Protein AF-A0A964Y671-F1 (afdb_monomer)

Structure (mmCIF, N/CA/C/O backbone):
data_AF-A0A964Y671-F1
#
_entry.id   AF-A0A964Y671-F1
#
loop_
_atom_site.group_PDB
_atom_site.id
_atom_site.type_symbol
_atom_site.label_atom_id
_atom_site.label_alt_id
_atom_site.label_comp_id
_atom_site.label_asym_id
_atom_site.label_entity_id
_atom_site.label_seq_id
_atom_site.pdbx_PDB_ins_code
_atom_site.Cartn_x
_atom_site.Cartn_y
_atom_site.Cartn_z
_atom_site.occupancy
_atom_site.B_iso_or_equiv
_atom_site.auth_seq_id
_atom_site.auth_comp_id
_atom_site.auth_asym_id
_atom_site.auth_atom_id
_atom_site.pdbx_PDB_model_num
ATOM 1 N N . MET A 1 1 ? 1.724 17.107 0.848 1.00 66.31 1 MET A N 1
ATOM 2 C CA . MET A 1 1 ? 2.659 16.179 1.526 1.00 66.31 1 MET A CA 1
ATOM 3 C C . MET A 1 1 ? 1.849 15.228 2.397 1.00 66.31 1 MET A C 1
ATOM 5 O O . MET A 1 1 ? 0.917 15.678 3.056 1.00 66.31 1 MET A O 1
ATOM 9 N N . LEU A 1 2 ? 2.140 13.928 2.349 1.00 81.12 2 LEU A N 1
ATOM 10 C CA . LEU A 1 2 ? 1.324 12.902 2.998 1.00 81.12 2 LEU A CA 1
ATOM 11 C C . LEU A 1 2 ? 1.555 12.895 4.522 1.00 81.12 2 LEU A C 1
ATOM 13 O O . LEU A 1 2 ? 2.698 12.896 4.974 1.00 81.12 2 LEU A O 1
ATOM 17 N N . LYS A 1 3 ? 0.480 12.919 5.323 1.00 90.88 3 LYS A N 1
ATOM 18 C CA . LYS A 1 3 ? 0.580 12.944 6.797 1.00 90.88 3 LYS A CA 1
ATOM 19 C C . LYS A 1 3 ? 1.250 11.667 7.315 1.00 90.88 3 LYS A C 1
ATOM 21 O O . LYS A 1 3 ? 0.917 10.583 6.842 1.00 90.88 3 LYS A O 1
ATOM 26 N N . THR A 1 4 ? 2.096 11.772 8.345 1.00 93.75 4 THR A N 1
ATOM 27 C CA . THR A 1 4 ? 2.818 10.629 8.947 1.00 93.75 4 THR A CA 1
ATOM 28 C C . THR A 1 4 ? 1.895 9.461 9.296 1.00 93.75 4 THR A C 1
ATOM 30 O O . THR A 1 4 ? 2.205 8.319 8.976 1.00 93.75 4 THR A O 1
ATOM 33 N N . PHE A 1 5 ? 0.720 9.746 9.867 1.00 95.94 5 PHE A N 1
ATOM 34 C CA . PHE A 1 5 ? -0.293 8.734 10.181 1.00 95.94 5 PHE A CA 1
ATOM 35 C C . PHE A 1 5 ? -0.709 7.914 8.947 1.00 95.94 5 PHE A C 1
ATOM 37 O O . PHE A 1 5 ? -0.616 6.690 8.945 1.00 95.94 5 PHE A O 1
ATOM 44 N N . ARG A 1 6 ? -1.096 8.595 7.861 1.00 95.88 6 ARG A N 1
ATOM 45 C CA . ARG A 1 6 ? -1.504 7.954 6.601 1.00 95.88 6 ARG A CA 1
ATOM 46 C C . ARG A 1 6 ? -0.337 7.202 5.969 1.00 95.88 6 ARG A C 1
ATOM 48 O O . ARG A 1 6 ? -0.521 6.086 5.501 1.00 95.88 6 ARG A O 1
ATOM 55 N N . LYS A 1 7 ? 0.865 7.789 6.008 1.00 96.06 7 LYS A N 1
ATOM 56 C CA . LYS A 1 7 ? 2.089 7.207 5.440 1.00 96.06 7 LYS A CA 1
ATOM 57 C C . LYS A 1 7 ? 2.379 5.848 6.064 1.00 96.06 7 LYS A C 1
ATOM 59 O O . LYS A 1 7 ? 2.592 4.881 5.342 1.00 96.06 7 LYS A O 1
ATOM 64 N N . ASN A 1 8 ? 2.331 5.773 7.391 1.00 96.88 8 ASN A N 1
ATOM 65 C CA . ASN A 1 8 ? 2.599 4.539 8.122 1.00 96.88 8 ASN A CA 1
ATOM 66 C C . ASN A 1 8 ? 1.577 3.447 7.774 1.00 96.88 8 ASN A C 1
ATOM 68 O O . ASN A 1 8 ? 1.964 2.305 7.538 1.00 96.88 8 ASN A O 1
ATOM 72 N N . HIS A 1 9 ? 0.293 3.803 7.664 1.00 97.88 9 HIS A N 1
ATOM 73 C CA . HIS A 1 9 ? -0.742 2.859 7.237 1.00 97.88 9 HIS A CA 1
ATOM 74 C C . HIS A 1 9 ? -0.557 2.389 5.794 1.00 97.88 9 HIS A C 1
ATOM 76 O O . HIS A 1 9 ? -0.660 1.196 5.538 1.00 97.88 9 HIS A O 1
ATOM 82 N N . ILE A 1 10 ? -0.230 3.284 4.860 1.00 97.56 10 ILE A N 1
ATOM 83 C CA . ILE A 1 10 ? 0.046 2.917 3.463 1.00 97.56 10 ILE A CA 1
ATOM 84 C C . ILE A 1 10 ? 1.222 1.941 3.386 1.00 97.56 10 ILE A C 1
ATOM 86 O O . ILE A 1 10 ? 1.114 0.909 2.732 1.00 97.56 10 ILE A O 1
ATOM 90 N N . ILE A 1 11 ? 2.325 2.223 4.083 1.00 96.81 11 ILE A N 1
ATOM 91 C CA . ILE A 1 11 ? 3.497 1.338 4.106 1.00 96.81 11 ILE A CA 1
ATOM 92 C C . ILE A 1 11 ? 3.137 -0.034 4.693 1.00 96.81 11 ILE A C 1
ATOM 94 O O . ILE A 1 11 ? 3.526 -1.055 4.127 1.00 96.81 11 ILE A O 1
ATOM 98 N N . SER A 1 12 ? 2.386 -0.079 5.799 1.00 97.50 12 SER A N 1
ATOM 99 C CA . SER A 1 12 ? 1.912 -1.334 6.408 1.00 97.50 12 SER A CA 1
ATOM 100 C C . SER A 1 12 ? 1.013 -2.116 5.446 1.00 97.50 12 SER A C 1
ATOM 102 O O . SER A 1 12 ? 1.279 -3.292 5.200 1.00 97.50 12 SER A O 1
ATOM 104 N N . ILE A 1 13 ? 0.041 -1.451 4.813 1.00 97.69 13 ILE A N 1
ATOM 105 C CA . ILE A 1 13 ? -0.838 -2.038 3.794 1.00 97.69 13 ILE A CA 1
ATOM 106 C C . ILE A 1 13 ? -0.021 -2.653 2.659 1.00 97.69 13 ILE A C 1
ATOM 108 O O . ILE A 1 13 ? -0.213 -3.824 2.352 1.00 97.69 13 ILE A O 1
ATOM 112 N N . LEU A 1 14 ? 0.903 -1.903 2.053 1.00 96.19 14 LEU A N 1
ATOM 113 C CA . LEU A 1 14 ? 1.683 -2.378 0.907 1.00 96.19 14 LEU A CA 1
ATOM 114 C C . LEU A 1 14 ? 2.593 -3.559 1.282 1.00 96.19 14 LEU A C 1
ATOM 116 O O . LEU A 1 14 ? 2.686 -4.532 0.531 1.00 96.19 14 LEU A O 1
ATOM 120 N N . ASN A 1 15 ? 3.215 -3.511 2.462 1.00 95.44 15 ASN A N 1
ATOM 121 C CA . ASN A 1 15 ? 4.043 -4.602 2.977 1.00 95.44 15 ASN A CA 1
ATOM 122 C C . ASN A 1 15 ? 3.237 -5.881 3.224 1.00 95.44 15 ASN A C 1
ATOM 124 O O . ASN A 1 15 ? 3.670 -6.975 2.857 1.00 95.44 15 ASN A O 1
ATOM 128 N N . GLU A 1 16 ? 2.078 -5.768 3.865 1.00 95.88 16 GLU A N 1
ATOM 129 C CA . GLU A 1 16 ? 1.226 -6.913 4.186 1.00 95.88 16 GLU A CA 1
ATOM 130 C C . GLU A 1 16 ? 0.524 -7.478 2.952 1.00 95.88 16 GLU A C 1
ATOM 132 O O . GLU A 1 16 ? 0.436 -8.699 2.806 1.00 95.88 16 GLU A O 1
ATOM 137 N N . PHE A 1 17 ? 0.064 -6.607 2.054 1.00 95.50 17 PHE A N 1
ATOM 138 C CA . PHE A 1 17 ? -0.595 -6.992 0.812 1.00 95.50 17 PHE A CA 1
ATOM 139 C C . PHE A 1 17 ? 0.342 -7.784 -0.101 1.00 95.50 17 PHE A C 1
ATOM 141 O O . PHE A 1 17 ? -0.073 -8.798 -0.650 1.00 95.50 17 PHE A O 1
ATOM 148 N N . SER A 1 18 ? 1.626 -7.411 -0.178 1.00 90.31 18 SER A N 1
ATOM 149 C CA . SER A 1 18 ? 2.623 -8.127 -0.995 1.00 90.31 18 SER A CA 1
ATOM 150 C C . SER A 1 18 ? 2.793 -9.613 -0.641 1.00 90.31 18 SER A C 1
ATOM 152 O O . SER A 1 18 ? 3.306 -10.388 -1.443 1.00 90.31 18 SER A O 1
ATOM 154 N N . LYS A 1 19 ? 2.358 -10.016 0.559 1.00 92.50 19 LYS A N 1
ATOM 155 C CA . LYS A 1 19 ? 2.478 -11.381 1.091 1.00 92.50 19 LYS A CA 1
ATOM 156 C C . LYS A 1 19 ? 1.188 -12.190 0.958 1.00 92.50 19 LYS A C 1
ATOM 158 O O . LYS A 1 19 ? 1.162 -13.348 1.370 1.00 92.50 19 LYS A O 1
ATOM 163 N N . ARG A 1 20 ? 0.101 -11.584 0.476 1.00 89.94 20 ARG A N 1
ATOM 164 C CA . ARG A 1 20 ? -1.228 -12.199 0.430 1.00 89.94 20 ARG A CA 1
ATOM 165 C C . ARG A 1 20 ? -1.723 -12.290 -1.004 1.00 89.94 20 ARG A C 1
ATOM 167 O O . ARG A 1 20 ? -1.665 -11.327 -1.756 1.00 89.94 20 ARG A O 1
ATOM 174 N N . GLU A 1 21 ? -2.320 -13.423 -1.338 1.00 86.25 21 GLU A N 1
ATOM 175 C CA . GLU A 1 21 ? -3.091 -13.582 -2.568 1.00 86.25 21 GLU A CA 1
ATOM 176 C C . GLU A 1 21 ? -4.549 -13.213 -2.270 1.00 86.25 21 GLU A C 1
ATOM 178 O O . GLU A 1 21 ? -5.350 -14.044 -1.8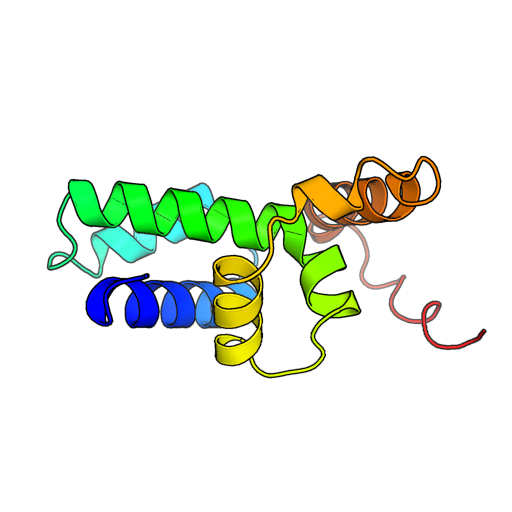46 1.00 86.25 21 GLU A O 1
ATOM 183 N N . ALA A 1 22 ? -4.886 -11.930 -2.400 1.00 90.44 22 ALA A N 1
ATOM 184 C CA . ALA A 1 22 ? -6.252 -11.443 -2.223 1.00 90.44 22 ALA A CA 1
ATOM 185 C C . ALA A 1 22 ? -6.534 -10.244 -3.142 1.00 90.44 22 ALA A C 1
ATOM 187 O O . ALA A 1 22 ? -5.618 -9.477 -3.436 1.00 90.44 22 ALA A O 1
ATOM 188 N N . PRO A 1 23 ? -7.795 -10.020 -3.554 1.00 93.94 23 PRO A N 1
ATOM 189 C CA . PRO A 1 23 ? -8.188 -8.770 -4.194 1.00 93.94 23 PRO A CA 1
ATOM 190 C C . PRO A 1 23 ? -7.914 -7.576 -3.274 1.00 93.94 23 PRO A C 1
ATOM 192 O O . PRO A 1 23 ? -8.194 -7.638 -2.071 1.00 93.94 23 PRO A O 1
ATOM 195 N N . ILE A 1 24 ? -7.405 -6.478 -3.834 1.00 94.12 24 ILE A N 1
ATOM 196 C CA . ILE A 1 24 ? -7.024 -5.298 -3.048 1.00 94.12 24 ILE A CA 1
ATOM 197 C C . ILE A 1 24 ? -8.207 -4.699 -2.278 1.00 94.12 24 ILE A C 1
ATOM 199 O O . ILE A 1 24 ? -8.056 -4.368 -1.104 1.00 94.12 24 ILE A O 1
ATOM 203 N N . ASP A 1 25 ? -9.399 -4.641 -2.881 1.00 95.56 25 ASP A N 1
ATOM 204 C CA . ASP A 1 25 ? -10.609 -4.129 -2.226 1.00 95.56 25 ASP A CA 1
ATOM 205 C C . ASP A 1 25 ? -10.946 -4.935 -0.965 1.00 95.56 25 ASP A C 1
ATOM 207 O O . ASP A 1 25 ? -11.253 -4.382 0.094 1.00 95.56 25 ASP A O 1
ATOM 211 N N . PHE A 1 26 ? -10.842 -6.265 -1.067 1.00 96.25 26 PHE A N 1
ATOM 212 C CA . PHE A 1 26 ? -11.085 -7.166 0.052 1.00 96.25 26 PHE A CA 1
ATOM 213 C C . PHE A 1 26 ? -10.023 -6.989 1.139 1.00 96.25 26 PHE A C 1
ATOM 215 O O . PHE A 1 26 ? -10.362 -6.900 2.321 1.00 96.25 26 PHE A O 1
ATOM 222 N N . PHE A 1 27 ? -8.749 -6.887 0.752 1.00 97.38 27 PHE A N 1
ATOM 223 C CA . PHE A 1 27 ? -7.661 -6.632 1.692 1.00 97.38 27 PHE A CA 1
ATOM 224 C C . PHE A 1 27 ? -7.862 -5.309 2.449 1.00 97.38 27 PHE A C 1
ATOM 226 O O . PHE A 1 27 ? -7.817 -5.300 3.680 1.00 97.38 27 PHE A O 1
ATOM 233 N N . LEU A 1 28 ? -8.148 -4.212 1.740 1.00 97.25 28 LEU A N 1
ATOM 234 C CA . LEU A 1 28 ? -8.383 -2.895 2.340 1.00 97.25 28 LEU A CA 1
ATOM 235 C C . LEU A 1 28 ? -9.585 -2.912 3.288 1.00 97.25 28 LEU A C 1
ATOM 237 O O . LEU A 1 28 ? -9.510 -2.362 4.388 1.00 97.25 28 LEU A O 1
ATOM 241 N N . HIS A 1 29 ? -10.672 -3.591 2.910 1.00 97.25 29 HIS A N 1
ATOM 242 C CA . HIS A 1 29 ? -11.826 -3.760 3.791 1.00 97.25 29 HIS A CA 1
ATOM 243 C C . HIS A 1 29 ? -11.443 -4.430 5.118 1.00 97.25 29 HIS A C 1
ATOM 245 O O . HIS A 1 29 ? -11.820 -3.941 6.186 1.00 97.25 29 HIS A O 1
ATOM 251 N N . GLN A 1 30 ? -10.679 -5.526 5.063 1.00 97.69 30 GLN A N 1
ATOM 252 C CA . GLN A 1 30 ? -10.217 -6.231 6.263 1.00 97.69 30 GLN A CA 1
ATOM 253 C C . GLN A 1 30 ? -9.252 -5.375 7.089 1.00 97.69 30 GLN A C 1
ATOM 255 O O . GLN A 1 30 ? -9.383 -5.308 8.311 1.00 97.69 30 GLN A O 1
ATOM 260 N N . TYR A 1 31 ? -8.337 -4.663 6.429 1.00 98.06 31 TYR A N 1
ATOM 261 C CA . TYR A 1 31 ? -7.385 -3.775 7.089 1.00 98.06 31 TYR A CA 1
ATOM 262 C C . TYR A 1 31 ? -8.088 -2.642 7.850 1.00 98.06 31 TYR A C 1
ATOM 264 O O . TYR A 1 31 ? -7.803 -2.400 9.022 1.00 98.06 31 TYR A O 1
ATOM 272 N N . PHE A 1 32 ? -9.059 -1.967 7.230 1.00 98.25 32 PHE A N 1
ATOM 273 C CA . PHE A 1 32 ? -9.807 -0.894 7.895 1.00 98.25 32 PHE A CA 1
ATOM 274 C C . PHE A 1 32 ? -10.750 -1.402 8.987 1.00 98.25 32 PHE A C 1
ATOM 276 O O . PHE A 1 32 ? -11.074 -0.649 9.908 1.00 98.25 32 PHE A O 1
ATOM 283 N N . LYS A 1 33 ? -11.186 -2.665 8.909 1.00 97.56 33 LYS A N 1
ATOM 284 C CA . LYS A 1 33 ? -11.925 -3.318 9.993 1.00 97.56 33 LYS A CA 1
ATOM 285 C C . LYS A 1 33 ? -11.058 -3.568 11.219 1.00 97.56 33 LYS A C 1
ATOM 287 O O . LYS A 1 33 ? -11.549 -3.362 12.320 1.00 97.56 33 LYS A O 1
ATOM 292 N N . SER A 1 34 ? -9.803 -3.982 11.049 1.00 97.38 34 SER A N 1
ATOM 293 C CA . SER A 1 34 ? -8.891 -4.201 12.180 1.00 97.38 34 SER A CA 1
ATOM 294 C C . SER A 1 34 ? -8.297 -2.904 12.748 1.00 97.38 34 SER A C 1
ATOM 296 O O . SER A 1 34 ? -7.855 -2.890 13.893 1.00 97.38 34 SER A O 1
ATOM 298 N N . HIS A 1 35 ? -8.336 -1.799 11.995 1.00 97.94 35 HIS A N 1
ATOM 299 C CA . HIS A 1 35 ? -7.779 -0.501 12.394 1.00 97.94 35 HIS A CA 1
ATOM 300 C C . HIS A 1 35 ? -8.864 0.574 12.557 1.00 97.94 35 HIS A C 1
ATOM 302 O O . HIS A 1 35 ? -8.980 1.513 11.766 1.00 97.94 35 HIS A O 1
ATOM 308 N N . HIS A 1 36 ? -9.647 0.470 13.634 1.00 96.06 36 HIS A N 1
ATOM 309 C CA . HIS A 1 36 ? -10.759 1.389 13.919 1.00 96.06 36 HIS A CA 1
ATOM 310 C C . HIS A 1 36 ? -10.352 2.865 14.067 1.00 96.06 36 HIS A C 1
ATOM 312 O O . HIS A 1 36 ? -11.183 3.740 13.834 1.00 96.06 36 HIS A O 1
ATOM 318 N N . ALA A 1 37 ? -9.087 3.147 14.399 1.00 96.62 37 ALA A N 1
ATOM 319 C CA . ALA A 1 37 ? -8.558 4.507 14.520 1.00 96.62 37 ALA A CA 1
ATOM 320 C C . ALA A 1 37 ? -8.508 5.276 13.184 1.00 96.62 37 ALA A C 1
ATOM 322 O O . ALA A 1 37 ? -8.386 6.498 13.185 1.00 96.62 37 ALA A O 1
ATOM 323 N N . ILE A 1 38 ? -8.604 4.587 12.041 1.00 97.56 38 ILE A N 1
ATOM 324 C CA . ILE A 1 38 ? -8.588 5.227 10.724 1.00 97.56 38 ILE A CA 1
ATOM 325 C C . ILE A 1 38 ? -9.989 5.775 10.427 1.00 97.56 38 ILE A C 1
ATOM 327 O O . ILE A 1 38 ? -10.929 5.010 10.173 1.00 97.56 38 ILE A O 1
ATOM 331 N N . GLY A 1 39 ? -10.123 7.102 10.442 1.00 96.50 39 GLY A N 1
ATOM 332 C CA . GLY A 1 39 ? -11.370 7.803 10.131 1.00 96.50 39 GLY A CA 1
ATOM 333 C C . GLY A 1 39 ? -11.774 7.685 8.657 1.00 96.50 39 GLY A C 1
ATOM 334 O O . GLY A 1 39 ? -10.954 7.379 7.796 1.00 96.50 39 GLY A O 1
ATOM 335 N N . SER A 1 40 ? -13.044 7.951 8.337 1.00 95.56 40 SER A N 1
ATOM 336 C CA . SER A 1 40 ? -13.591 7.820 6.971 1.00 95.56 40 SER A CA 1
ATOM 337 C C . SER A 1 40 ? -12.819 8.628 5.922 1.00 95.56 40 SER A C 1
ATOM 339 O O . SER A 1 40 ? -12.548 8.129 4.831 1.00 95.56 40 SER A O 1
ATOM 341 N N . HIS A 1 41 ? -12.420 9.851 6.268 1.00 95.00 41 HIS A N 1
ATOM 342 C CA . HIS A 1 41 ? -11.624 10.712 5.398 1.00 95.00 41 HIS A CA 1
ATOM 343 C C . HIS A 1 41 ? -10.222 10.136 5.140 1.00 95.00 41 HIS A C 1
ATOM 345 O O . HIS A 1 41 ? -9.769 10.108 3.999 1.00 95.00 41 HIS A O 1
ATOM 351 N N . ASP A 1 42 ? -9.567 9.596 6.172 1.00 97.19 42 ASP A N 1
ATOM 352 C CA . ASP A 1 42 ? -8.254 8.964 6.026 1.00 97.19 42 ASP A CA 1
ATOM 353 C C . ASP A 1 42 ? -8.334 7.666 5.223 1.00 97.19 42 ASP A C 1
ATOM 355 O O . ASP A 1 42 ? -7.466 7.421 4.392 1.00 97.19 42 ASP A O 1
ATOM 359 N N . ARG A 1 43 ? -9.394 6.864 5.403 1.00 97.38 43 ARG A N 1
ATOM 360 C CA . ARG A 1 43 ? -9.621 5.647 4.602 1.00 97.38 43 ARG A CA 1
ATOM 361 C C . ARG A 1 43 ? -9.688 5.962 3.118 1.00 97.38 43 ARG A C 1
ATOM 363 O O . ARG A 1 43 ? -9.090 5.232 2.332 1.00 97.38 43 ARG A O 1
ATOM 370 N N . LYS A 1 44 ? -10.401 7.031 2.743 1.00 96.44 44 LYS A N 1
ATOM 371 C CA . LYS A 1 44 ? -10.507 7.468 1.348 1.00 96.44 44 LYS A CA 1
ATOM 372 C C . LYS A 1 44 ? -9.124 7.775 0.778 1.00 96.44 44 LYS A C 1
ATOM 374 O O . LYS A 1 44 ? -8.731 7.153 -0.200 1.00 96.44 44 LYS A O 1
ATOM 379 N N . GLU A 1 45 ? -8.373 8.655 1.434 1.00 96.56 45 GLU A N 1
ATOM 380 C CA . GLU A 1 45 ? -7.048 9.053 0.949 1.00 96.56 45 GLU A CA 1
ATOM 381 C C . GLU A 1 45 ? -6.042 7.894 0.917 1.00 96.56 45 GLU A C 1
ATOM 383 O O . GLU A 1 45 ? -5.287 7.753 -0.042 1.00 96.56 45 GLU A O 1
ATOM 388 N N . ILE A 1 46 ? -6.035 7.045 1.950 1.00 97.56 46 ILE A N 1
ATOM 389 C CA . ILE A 1 46 ? -5.178 5.854 1.997 1.00 97.56 46 ILE A CA 1
ATOM 390 C C . ILE A 1 46 ? -5.524 4.918 0.837 1.00 97.56 46 ILE A C 1
ATOM 392 O O . ILE A 1 46 ? -4.621 4.442 0.155 1.00 97.56 46 ILE A O 1
ATOM 396 N N . SER A 1 47 ? -6.814 4.670 0.598 1.00 97.31 47 SER A N 1
ATOM 397 C CA . SER A 1 47 ? -7.258 3.787 -0.485 1.00 97.31 47 SER A CA 1
ATOM 398 C C . SER A 1 47 ? -6.836 4.341 -1.839 1.00 97.31 47 SER A C 1
ATOM 400 O O . SER A 1 47 ? -6.179 3.636 -2.596 1.00 97.31 47 SER A O 1
ATOM 402 N N . GLU A 1 48 ? -7.153 5.608 -2.124 1.00 95.94 48 GLU A N 1
ATOM 403 C CA . GLU A 1 48 ? -6.781 6.281 -3.376 1.00 95.94 48 GLU A CA 1
ATOM 404 C C . GLU A 1 48 ? -5.276 6.169 -3.645 1.00 95.94 48 GLU A C 1
ATOM 406 O O . GLU A 1 48 ? -4.875 5.778 -4.743 1.00 95.94 48 GLU A O 1
ATOM 411 N N . PHE A 1 49 ? -4.450 6.409 -2.623 1.00 96.62 49 PHE A N 1
ATOM 412 C CA . PHE A 1 49 ? -3.002 6.275 -2.743 1.00 96.62 49 PHE A CA 1
ATOM 413 C C . PHE A 1 49 ? -2.569 4.830 -3.020 1.00 96.62 49 PHE A C 1
ATOM 415 O O . PHE A 1 49 ? -1.731 4.586 -3.886 1.00 96.62 49 PHE A O 1
ATOM 422 N N . VAL A 1 50 ? -3.136 3.852 -2.309 1.00 96.69 50 VAL A N 1
ATOM 423 C CA . VAL A 1 50 ? -2.807 2.431 -2.500 1.00 96.69 50 VAL A CA 1
ATOM 424 C C . VAL A 1 50 ? -3.190 1.960 -3.906 1.00 96.69 50 VAL A C 1
ATOM 426 O O . VAL A 1 50 ? -2.385 1.290 -4.555 1.00 96.69 50 VAL A O 1
ATOM 429 N N . TYR A 1 51 ? -4.356 2.355 -4.428 1.00 95.44 51 TYR A N 1
ATOM 430 C CA . TYR A 1 51 ? -4.724 2.062 -5.819 1.00 95.44 51 TYR A CA 1
ATOM 431 C C . TYR A 1 51 ? -3.773 2.717 -6.809 1.00 95.44 51 TYR A C 1
ATOM 433 O O . TYR A 1 51 ? -3.390 2.080 -7.790 1.00 95.44 51 TYR A O 1
ATOM 441 N N . GLN A 1 52 ? -3.385 3.971 -6.570 1.00 94.19 52 GLN A N 1
ATOM 442 C CA . GLN A 1 52 ? -2.427 4.661 -7.425 1.00 94.19 52 GLN A CA 1
ATOM 443 C C . GLN A 1 52 ? -1.079 3.930 -7.433 1.00 94.19 52 GLN A C 1
ATOM 445 O O . GLN A 1 52 ? -0.526 3.684 -8.502 1.00 94.19 52 GLN A O 1
ATOM 450 N N . TYR A 1 53 ? -0.590 3.510 -6.266 1.00 94.62 53 TYR A N 1
ATOM 451 C CA . TYR A 1 53 ? 0.641 2.737 -6.150 1.00 94.62 53 TYR A CA 1
ATOM 452 C C . TYR A 1 53 ? 0.567 1.415 -6.916 1.00 94.62 53 TYR A C 1
ATOM 454 O O . TYR A 1 53 ? 1.465 1.116 -7.694 1.00 94.62 53 TYR A O 1
ATOM 462 N N . ILE A 1 54 ? -0.503 0.635 -6.733 1.00 93.19 54 ILE A N 1
ATOM 463 C CA . ILE A 1 54 ? -0.667 -0.663 -7.407 1.00 93.19 54 ILE A CA 1
ATOM 464 C C . ILE A 1 54 ? -0.781 -0.475 -8.921 1.00 93.19 54 ILE A C 1
ATOM 466 O O . ILE A 1 54 ? -0.137 -1.195 -9.681 1.00 93.19 54 ILE A O 1
ATOM 470 N N . ARG A 1 55 ? -1.542 0.530 -9.369 1.00 92.06 55 ARG A N 1
ATOM 471 C CA . ARG A 1 55 ? -1.693 0.858 -10.793 1.00 92.06 55 ARG A CA 1
ATOM 472 C C . ARG A 1 55 ? -0.349 1.140 -11.459 1.00 92.06 55 ARG A C 1
ATOM 474 O O . ARG A 1 55 ? -0.116 0.679 -12.570 1.00 92.06 55 ARG A O 1
ATOM 481 N N . TRP A 1 56 ? 0.520 1.886 -10.784 1.00 94.12 56 TRP A N 1
ATOM 482 C CA . TRP A 1 56 ? 1.826 2.281 -11.310 1.00 94.12 56 TRP A CA 1
ATOM 483 C C . TRP A 1 56 ? 2.970 1.410 -10.792 1.00 94.12 56 TRP A C 1
ATOM 485 O O . TRP A 1 56 ? 4.130 1.770 -10.962 1.00 94.12 56 TRP A O 1
ATOM 495 N N . GLN A 1 57 ? 2.679 0.260 -10.179 1.00 91.81 57 GLN A N 1
ATOM 496 C CA . GLN A 1 57 ? 3.685 -0.530 -9.471 1.00 91.81 57 GLN A CA 1
ATOM 497 C C . GLN A 1 57 ? 4.839 -0.952 -10.382 1.00 91.81 57 GLN A C 1
ATOM 499 O O . GLN A 1 57 ? 5.989 -0.900 -9.957 1.00 91.81 57 GLN A O 1
ATOM 504 N N . ALA A 1 58 ? 4.549 -1.345 -11.625 1.00 89.75 58 ALA A N 1
ATOM 505 C CA . ALA A 1 58 ? 5.574 -1.729 -12.593 1.00 89.75 58 ALA A CA 1
ATOM 506 C C . ALA A 1 58 ? 6.531 -0.563 -12.892 1.00 89.75 58 ALA A C 1
ATOM 508 O O . ALA A 1 58 ? 7.741 -0.720 -12.759 1.00 89.75 58 ALA A O 1
ATOM 509 N N . LEU A 1 59 ? 5.983 0.620 -13.191 1.00 90.50 59 LEU A N 1
ATOM 510 C CA . LEU A 1 59 ? 6.756 1.840 -13.431 1.00 90.50 59 LEU A CA 1
ATOM 511 C C . LEU A 1 59 ? 7.571 2.239 -12.194 1.00 90.50 59 LEU A C 1
ATOM 513 O O . LEU A 1 59 ? 8.766 2.497 -12.291 1.00 90.50 59 LEU A O 1
ATOM 517 N N . ILE A 1 60 ? 6.948 2.241 -11.016 1.00 92.12 60 ILE A N 1
ATOM 518 C CA . ILE A 1 60 ? 7.615 2.597 -9.759 1.00 92.12 60 ILE A CA 1
ATOM 519 C C . ILE A 1 60 ? 8.760 1.620 -9.462 1.00 92.12 60 ILE A C 1
ATOM 521 O O . ILE A 1 60 ? 9.837 2.042 -9.056 1.00 92.12 60 ILE A O 1
ATOM 525 N N . CYS A 1 61 ? 8.557 0.317 -9.670 1.00 90.56 61 CYS A N 1
ATOM 526 C CA . CYS A 1 61 ? 9.600 -0.694 -9.492 1.00 90.56 61 CYS A CA 1
ATOM 527 C C . CYS A 1 61 ? 10.708 -0.605 -10.547 1.00 90.56 61 CYS A C 1
ATOM 529 O O . CYS A 1 61 ? 11.822 -1.067 -10.291 1.00 90.56 61 CYS A O 1
ATOM 531 N N . ASP A 1 62 ? 10.429 -0.050 -11.723 1.00 90.75 62 ASP A N 1
ATOM 532 C CA . ASP A 1 62 ? 11.444 0.229 -12.731 1.00 90.75 62 ASP A CA 1
ATOM 533 C C . ASP A 1 62 ? 12.319 1.424 -12.323 1.00 90.75 62 ASP A C 1
ATOM 535 O O . ASP A 1 62 ? 13.537 1.287 -12.201 1.00 90.75 62 ASP A O 1
ATOM 539 N N . GLN A 1 63 ? 11.678 2.543 -11.981 1.00 91.38 63 GLN A N 1
ATOM 540 C CA . GLN A 1 63 ? 12.328 3.822 -11.677 1.00 91.38 63 GLN A CA 1
ATOM 541 C C . GLN A 1 63 ? 12.958 3.883 -10.276 1.00 91.38 63 GLN A C 1
ATOM 543 O O . GLN A 1 63 ? 13.933 4.599 -10.053 1.00 91.38 63 GLN A O 1
ATOM 548 N N . CYS A 1 64 ? 12.421 3.134 -9.312 1.00 91.88 64 CYS A N 1
ATOM 549 C CA . CYS A 1 64 ? 12.879 3.119 -7.928 1.00 91.88 64 CYS A CA 1
ATOM 550 C C . CYS A 1 64 ? 13.120 1.676 -7.460 1.00 91.88 64 CYS A C 1
ATOM 552 O O . CYS A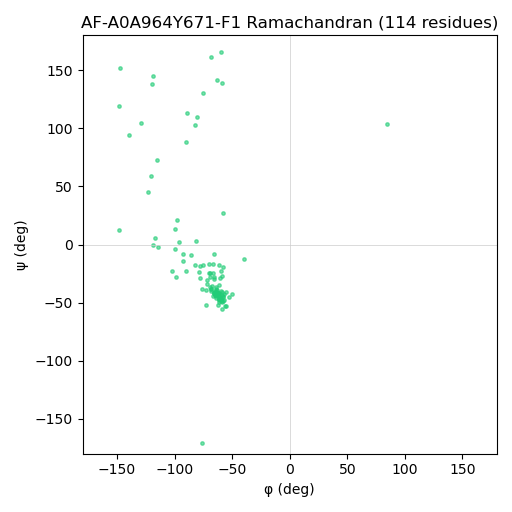 1 64 ? 12.192 0.932 -7.133 1.00 91.88 64 CYS A O 1
ATOM 554 N N . LYS A 1 65 ? 14.396 1.277 -7.376 1.00 91.56 65 LYS A N 1
ATOM 555 C CA . LYS A 1 65 ? 14.817 -0.043 -6.857 1.00 91.56 65 LYS A CA 1
ATOM 556 C C . LYS A 1 65 ? 14.883 -0.112 -5.324 1.00 91.56 65 LYS A C 1
ATOM 558 O O . LYS A 1 65 ? 15.284 -1.135 -4.779 1.00 91.56 65 LYS A O 1
ATOM 563 N N . GLY A 1 66 ? 14.499 0.967 -4.647 1.00 92.31 66 GLY A N 1
ATOM 564 C CA . GLY A 1 66 ? 14.561 1.098 -3.198 1.00 92.31 66 GLY A CA 1
ATOM 565 C C . GLY A 1 66 ? 13.471 0.342 -2.434 1.00 92.31 66 GLY A C 1
ATOM 566 O O . GLY A 1 66 ? 12.683 -0.442 -2.978 1.00 92.31 66 GLY A O 1
ATOM 567 N N . SER A 1 67 ? 13.437 0.625 -1.138 1.00 94.62 67 SER A N 1
ATOM 568 C CA . SER A 1 67 ? 12.416 0.215 -0.172 1.00 94.62 67 SER A CA 1
ATOM 569 C C . SER A 1 67 ? 11.010 0.719 -0.540 1.00 94.62 67 SER A C 1
ATOM 571 O O . SER A 1 67 ? 10.835 1.602 -1.383 1.00 94.62 67 SER A O 1
ATOM 573 N N . ILE A 1 68 ? 9.972 0.170 0.101 1.00 93.38 68 ILE A N 1
ATOM 574 C CA . ILE A 1 68 ? 8.585 0.627 -0.112 1.00 93.38 68 ILE A CA 1
ATOM 575 C C . ILE A 1 68 ? 8.436 2.095 0.292 1.00 93.38 68 ILE A C 1
ATOM 577 O O . ILE A 1 68 ? 7.712 2.842 -0.357 1.00 93.38 68 ILE A O 1
ATOM 581 N N . GLU A 1 69 ? 9.151 2.533 1.319 1.00 94.31 69 GLU A N 1
ATOM 582 C CA . GLU A 1 69 ? 9.190 3.909 1.795 1.00 94.31 69 GLU A CA 1
ATOM 583 C C . GLU A 1 69 ? 9.687 4.869 0.713 1.00 94.31 69 GLU A C 1
ATOM 585 O O . GLU A 1 69 ? 9.078 5.920 0.494 1.00 94.31 69 GLU A O 1
ATOM 590 N N . GLU A 1 70 ? 10.767 4.499 0.024 1.00 94.06 70 GLU A N 1
ATOM 591 C CA . GLU A 1 70 ? 11.334 5.273 -1.084 1.00 94.06 70 GLU A CA 1
ATOM 592 C C . GLU A 1 70 ? 10.400 5.275 -2.291 1.00 94.06 70 G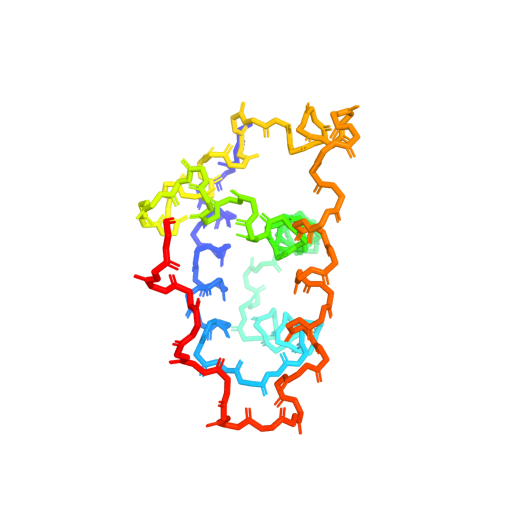LU A C 1
ATOM 594 O O . GLU A 1 70 ? 10.200 6.318 -2.908 1.00 94.06 70 GLU A O 1
ATOM 599 N N . LYS A 1 71 ? 9.744 4.148 -2.580 1.00 94.56 71 LYS A N 1
ATOM 600 C CA . LYS A 1 71 ? 8.744 4.048 -3.652 1.00 94.56 71 LYS A CA 1
ATOM 601 C C . LYS A 1 71 ? 7.496 4.892 -3.373 1.00 94.56 71 LYS A C 1
ATOM 603 O O . LYS A 1 71 ? 6.994 5.576 -4.263 1.00 94.56 71 LYS A O 1
ATOM 608 N N . VAL A 1 72 ? 7.010 4.892 -2.131 1.00 93.81 72 VAL A N 1
ATOM 609 C CA . VAL A 1 72 ? 5.909 5.759 -1.674 1.00 93.81 72 VAL A CA 1
ATOM 610 C C . VAL A 1 72 ? 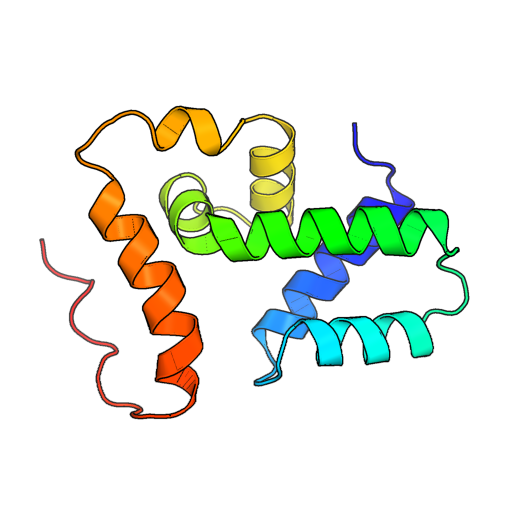6.317 7.228 -1.781 1.00 93.81 72 VAL A C 1
ATOM 612 O O . VAL A 1 72 ? 5.515 8.055 -2.214 1.00 93.81 72 VAL A O 1
ATOM 615 N N . LEU A 1 73 ? 7.560 7.562 -1.421 1.00 93.00 73 LEU A N 1
ATOM 616 C CA . LEU A 1 73 ? 8.086 8.914 -1.581 1.00 93.00 73 LEU A CA 1
ATOM 617 C C . LEU A 1 73 ? 8.177 9.312 -3.059 1.00 93.00 73 LEU A C 1
ATOM 619 O O . LEU A 1 73 ? 7.759 10.415 -3.395 1.00 93.00 73 LEU A O 1
ATOM 623 N N . TRP A 1 74 ? 8.651 8.417 -3.927 1.00 93.56 74 TRP A N 1
ATOM 624 C CA . TRP A 1 74 ? 8.747 8.646 -5.369 1.00 93.56 74 TRP A CA 1
ATOM 625 C C . TRP A 1 74 ? 7.383 8.986 -5.977 1.00 93.56 74 TRP A C 1
ATOM 627 O O . TRP A 1 74 ? 7.266 9.973 -6.699 1.00 93.56 74 TRP A O 1
ATOM 637 N N . LEU A 1 75 ? 6.335 8.243 -5.604 1.00 91.81 75 LEU A N 1
ATOM 638 C CA . LEU A 1 75 ? 4.965 8.507 -6.056 1.00 91.81 75 LEU A CA 1
ATOM 639 C C . LEU A 1 75 ? 4.398 9.835 -5.519 1.00 91.81 75 LEU A C 1
ATOM 641 O O . LEU A 1 75 ? 3.503 10.416 -6.120 1.00 91.81 75 LEU A O 1
ATOM 645 N N . CYS A 1 76 ? 4.906 10.331 -4.387 1.00 90.12 76 CYS A N 1
ATOM 646 C CA . CYS A 1 76 ? 4.531 11.650 -3.870 1.00 90.12 76 CYS A CA 1
ATOM 647 C C . CYS A 1 76 ? 5.239 12.804 -4.595 1.00 90.12 76 CYS A C 1
ATOM 649 O O . CYS A 1 76 ? 4.769 13.939 -4.502 1.00 90.12 76 CYS A O 1
ATOM 651 N N . THR A 1 77 ? 6.394 12.552 -5.214 1.00 90.69 77 THR A N 1
ATOM 652 C CA . THR A 1 77 ? 7.243 13.586 -5.827 1.00 90.69 77 THR A CA 1
ATOM 653 C C . THR A 1 77 ? 7.127 13.643 -7.343 1.00 90.69 77 THR A C 1
ATOM 655 O O . THR A 1 77 ? 7.398 14.695 -7.918 1.00 90.69 77 THR A O 1
ATOM 658 N N . HIS A 1 78 ? 6.701 12.556 -7.980 1.00 90.56 78 HIS A N 1
ATOM 659 C CA . HIS A 1 78 ? 6.561 12.453 -9.427 1.00 90.56 78 HIS A CA 1
ATOM 660 C C . HIS A 1 78 ? 5.106 12.183 -9.798 1.00 90.56 78 HIS A C 1
ATOM 662 O O . 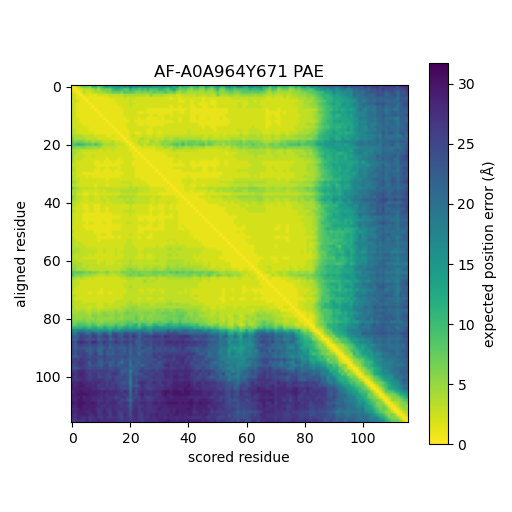HIS A 1 78 ? 4.410 11.451 -9.099 1.00 90.56 78 HIS A O 1
ATOM 668 N N . ASP A 1 79 ? 4.660 12.746 -10.921 1.00 86.94 79 ASP A N 1
ATOM 669 C CA . ASP A 1 79 ? 3.379 12.391 -11.524 1.00 86.94 79 ASP A CA 1
ATOM 670 C C . ASP A 1 79 ? 3.584 11.224 -12.504 1.00 86.94 79 ASP A C 1
ATOM 672 O O . ASP A 1 79 ? 4.224 11.418 -13.542 1.00 86.94 79 ASP A O 1
ATOM 676 N N . PRO A 1 80 ? 3.049 10.019 -12.230 1.00 83.94 80 PRO A N 1
ATOM 677 C CA . PRO A 1 80 ? 3.188 8.876 -13.128 1.00 83.94 80 PRO A CA 1
ATOM 678 C C . PRO A 1 80 ? 2.618 9.123 -14.527 1.00 83.94 80 PRO A C 1
ATOM 680 O O . PRO A 1 80 ? 3.088 8.512 -15.484 1.00 83.94 80 PRO A O 1
ATOM 683 N N . LEU A 1 81 ? 1.628 10.014 -14.665 1.00 81.75 81 LEU A N 1
ATOM 684 C CA . LEU A 1 81 ? 1.022 10.312 -15.964 1.00 81.75 81 LEU A CA 1
ATOM 685 C C . LEU A 1 81 ? 2.009 10.974 -16.924 1.00 81.75 81 LEU A C 1
ATOM 687 O O . LEU A 1 81 ? 1.937 10.719 -18.122 1.00 81.75 81 LEU A O 1
ATOM 691 N N . SER A 1 82 ? 2.985 11.721 -16.403 1.00 81.19 82 SER A N 1
ATOM 692 C CA . SER A 1 82 ? 4.036 12.333 -17.224 1.00 81.19 82 SER A CA 1
ATOM 693 C C . SER A 1 82 ? 4.899 11.313 -17.985 1.00 81.19 82 SER A C 1
ATOM 695 O O . SER A 1 82 ? 5.547 11.675 -18.960 1.00 81.19 82 SER A O 1
ATOM 697 N N . PHE A 1 83 ? 4.878 10.034 -17.590 1.00 75.69 83 PHE A N 1
ATOM 698 C CA . PHE A 1 83 ? 5.619 8.950 -18.247 1.00 75.69 83 PHE A CA 1
ATOM 699 C C . PHE A 1 83 ? 4.802 8.204 -19.316 1.00 75.69 83 PHE A C 1
ATOM 701 O O . PHE A 1 83 ? 5.347 7.354 -20.025 1.00 75.69 83 PHE A O 1
ATOM 708 N N . VAL A 1 84 ? 3.498 8.479 -19.424 1.00 69.69 84 VAL A N 1
ATOM 709 C CA . VAL A 1 84 ? 2.567 7.761 -20.317 1.00 69.69 84 VAL A CA 1
ATOM 710 C C . VAL A 1 84 ? 2.481 8.409 -21.702 1.00 69.69 84 VAL A C 1
ATOM 712 O O . VAL A 1 84 ? 2.153 7.726 -22.671 1.00 69.69 84 VAL A O 1
ATOM 715 N N . ASP A 1 85 ? 2.815 9.697 -21.820 1.00 62.31 85 ASP A N 1
ATOM 716 C CA . ASP A 1 85 ? 2.699 10.453 -23.076 1.00 62.31 85 ASP A CA 1
ATOM 717 C C . ASP A 1 85 ? 3.718 10.029 -24.152 1.00 62.31 85 ASP A C 1
ATOM 719 O O . ASP A 1 85 ? 3.503 10.245 -25.350 1.00 62.31 85 ASP A O 1
ATOM 723 N N . ASP A 1 86 ? 4.775 9.313 -23.768 1.00 56.38 86 ASP A N 1
ATOM 724 C CA . ASP A 1 86 ? 5.674 8.669 -24.714 1.00 56.38 86 ASP A CA 1
ATOM 725 C C . ASP A 1 86 ? 5.085 7.326 -25.160 1.00 56.38 86 ASP A C 1
ATOM 727 O O . ASP A 1 86 ? 5.184 6.313 -24.468 1.00 56.38 86 ASP A O 1
ATOM 731 N N . LYS A 1 87 ? 4.520 7.301 -26.377 1.00 50.44 87 LYS A N 1
ATOM 732 C CA . LYS A 1 87 ? 3.981 6.136 -27.126 1.00 50.44 87 LYS A CA 1
ATOM 733 C C . LYS A 1 87 ? 4.789 4.821 -27.046 1.00 50.44 87 LYS A C 1
ATOM 735 O O . LYS A 1 87 ? 4.285 3.790 -27.479 1.00 50.44 87 LYS A O 1
ATOM 740 N N . LYS A 1 88 ? 6.025 4.844 -26.539 1.00 52.06 88 LYS A N 1
ATOM 741 C CA . LYS A 1 88 ? 6.896 3.682 -26.308 1.00 52.06 88 LYS A CA 1
ATOM 742 C C . LYS A 1 88 ? 6.613 2.932 -24.995 1.00 52.06 88 LYS A C 1
ATOM 744 O O . LYS A 1 88 ? 7.011 1.781 -24.886 1.00 52.06 88 LYS A O 1
ATOM 749 N N . ASN A 1 89 ? 5.911 3.530 -24.029 1.00 51.03 89 ASN A N 1
ATOM 750 C CA . ASN A 1 89 ? 5.716 2.951 -22.689 1.00 51.03 89 ASN A CA 1
ATOM 751 C C . ASN A 1 89 ? 4.397 2.173 -22.509 1.00 51.03 89 ASN A C 1
ATOM 753 O O . ASN A 1 89 ? 4.120 1.666 -21.421 1.00 51.03 89 ASN A O 1
ATOM 757 N N . ALA A 1 90 ? 3.581 2.044 -23.560 1.00 48.91 90 ALA A N 1
ATOM 758 C CA . ALA A 1 90 ? 2.306 1.324 -23.505 1.00 48.91 90 ALA A CA 1
ATOM 759 C C . ALA A 1 90 ? 2.469 -0.168 -23.138 1.00 48.91 90 ALA A C 1
ATOM 761 O O . ALA A 1 90 ? 1.597 -0.739 -22.481 1.00 48.91 90 ALA A O 1
ATOM 762 N N . ASP A 1 91 ? 3.610 -0.777 -23.471 1.00 50.09 91 ASP A N 1
ATOM 763 C CA . ASP A 1 91 ? 3.884 -2.192 -23.190 1.00 50.09 91 ASP A CA 1
ATOM 764 C C . ASP A 1 91 ? 4.074 -2.480 -21.684 1.00 50.09 91 ASP A C 1
ATOM 766 O O . ASP A 1 91 ? 3.708 -3.554 -21.198 1.00 50.09 91 ASP A O 1
ATOM 770 N N . LEU A 1 92 ? 4.540 -1.498 -20.897 1.00 51.91 92 LEU A N 1
ATOM 771 C CA . LEU A 1 92 ? 4.683 -1.613 -19.435 1.00 51.91 92 LEU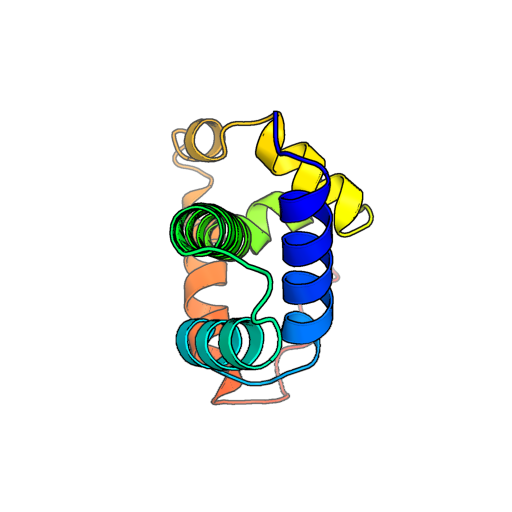 A CA 1
ATOM 772 C C . LEU A 1 92 ? 3.328 -1.608 -18.705 1.00 51.91 92 LEU A C 1
ATOM 774 O O . LEU A 1 92 ? 3.174 -2.263 -17.671 1.00 51.91 92 LEU A O 1
ATOM 778 N N . LEU A 1 93 ? 2.326 -0.914 -19.255 1.00 49.97 93 LEU A N 1
ATOM 779 C CA . LEU A 1 93 ? 0.963 -0.874 -18.709 1.00 49.97 93 LEU A CA 1
ATOM 780 C C . LEU A 1 93 ? 0.218 -2.202 -18.915 1.00 49.97 93 LEU A C 1
ATOM 782 O O . LEU A 1 93 ? -0.546 -2.624 -18.043 1.00 49.97 93 LEU A O 1
ATOM 786 N N . ILE A 1 94 ? 0.476 -2.897 -20.027 1.00 49.88 94 ILE A N 1
ATOM 787 C CA . ILE A 1 94 ? -0.149 -4.194 -20.332 1.00 49.88 94 ILE A CA 1
ATOM 788 C C . ILE A 1 94 ? 0.371 -5.287 -19.382 1.00 49.88 94 ILE A C 1
ATOM 790 O O . ILE A 1 94 ? -0.415 -6.110 -18.903 1.00 49.88 94 ILE A O 1
ATOM 794 N N . CYS A 1 95 ? 1.654 -5.241 -19.008 1.00 44.44 95 CYS A N 1
ATOM 795 C CA . CYS A 1 95 ? 2.244 -6.177 -18.045 1.00 44.44 95 CYS A CA 1
ATOM 796 C C . CYS A 1 95 ? 1.627 -6.041 -16.633 1.00 44.44 95 CYS A C 1
ATOM 798 O O . CYS A 1 95 ? 1.328 -7.041 -15.973 1.00 44.44 95 CYS A O 1
ATOM 800 N N . GLY A 1 96 ? 1.321 -4.814 -16.190 1.00 43.59 96 GLY A N 1
ATOM 801 C CA . GLY A 1 96 ? 0.652 -4.570 -14.903 1.00 43.59 96 GLY A CA 1
ATOM 802 C C . GLY A 1 96 ? -0.770 -5.147 -14.826 1.00 43.59 96 GLY A C 1
ATOM 803 O O . GLY A 1 96 ? -1.171 -5.680 -13.791 1.00 43.59 96 GLY A O 1
ATOM 804 N N . ILE A 1 97 ? -1.516 -5.111 -15.934 1.00 45.34 97 ILE A N 1
ATOM 805 C CA . ILE A 1 97 ? -2.876 -5.673 -16.015 1.00 45.34 97 ILE A CA 1
ATOM 806 C C . ILE A 1 97 ? -2.833 -7.206 -16.115 1.00 45.34 97 ILE A C 1
ATOM 808 O O . ILE A 1 97 ? -3.646 -7.887 -15.487 1.00 45.34 97 ILE A O 1
ATOM 812 N N . GLN A 1 98 ? -1.866 -7.770 -16.844 1.00 37.38 98 GLN A N 1
ATOM 813 C CA . GLN A 1 98 ? -1.710 -9.223 -16.958 1.00 37.38 98 GLN A CA 1
ATOM 814 C C . GLN A 1 98 ? -1.278 -9.869 -15.637 1.00 37.38 98 GLN A C 1
ATOM 816 O O . GLN A 1 98 ? -1.798 -10.933 -15.302 1.00 37.38 98 GLN A O 1
ATOM 821 N N . THR A 1 99 ? -0.445 -9.201 -14.831 1.00 42.12 99 THR A N 1
ATOM 822 C CA . THR A 1 99 ? -0.026 -9.727 -13.517 1.00 42.12 99 THR A CA 1
ATOM 823 C C . THR A 1 99 ? -1.184 -9.826 -12.514 1.00 42.12 99 THR A C 1
ATOM 825 O O . THR A 1 99 ? -1.179 -10.707 -11.660 1.00 42.12 99 THR A O 1
ATOM 828 N N . LEU A 1 100 ? -2.221 -8.987 -12.641 1.00 43.97 100 LEU A N 1
ATOM 829 C CA . LEU A 1 100 ? -3.443 -9.089 -11.826 1.00 43.97 100 LEU A CA 1
ATOM 830 C C . LEU A 1 100 ? -4.361 -10.247 -12.258 1.00 43.97 100 LEU A C 1
ATOM 832 O O . LEU A 1 100 ? -5.224 -10.663 -11.487 1.00 43.97 100 LEU A O 1
ATOM 836 N N . SER A 1 101 ? -4.175 -10.785 -13.466 1.00 38.72 101 SER A N 1
ATOM 837 C CA . SER A 1 101 ? -4.924 -11.938 -13.979 1.00 38.72 101 SER A CA 1
ATOM 838 C C . SER A 1 101 ? -4.146 -13.256 -13.840 1.00 38.72 101 SER A C 1
ATOM 840 O O . SER A 1 101 ? -4.752 -14.312 -13.655 1.00 38.72 101 SER A O 1
ATOM 842 N N . SER A 1 102 ? -2.810 -13.222 -13.854 1.00 39.34 102 SER A N 1
ATOM 843 C CA . SER A 1 102 ? -1.968 -14.426 -13.833 1.00 39.34 102 SER A CA 1
ATOM 844 C C . SER A 1 102 ? -1.661 -14.992 -12.445 1.00 39.34 102 SER A C 1
ATOM 846 O O . SER A 1 102 ? -1.194 -16.126 -12.365 1.00 39.34 102 SER A O 1
ATOM 848 N N . THR A 1 103 ? -1.991 -14.315 -11.339 1.00 41.81 103 THR A N 1
ATOM 849 C CA . THR A 1 103 ? -1.945 -14.959 -10.004 1.00 41.81 103 THR A CA 1
ATOM 850 C C . THR A 1 103 ? -2.986 -16.081 -9.864 1.00 41.81 103 THR A C 1
ATOM 852 O O . THR A 1 103 ? -2.947 -16.844 -8.906 1.00 41.81 103 THR A O 1
ATOM 855 N N . VAL A 1 104 ? -3.885 -16.239 -10.845 1.00 45.00 104 VAL A N 1
ATOM 856 C CA . VAL A 1 104 ? -4.806 -17.381 -10.948 1.00 45.00 104 VAL A CA 1
ATOM 857 C C . VAL A 1 104 ? -4.246 -18.521 -11.815 1.00 45.00 104 VAL A C 1
ATOM 859 O O . VAL A 1 104 ? -4.739 -19.639 -11.701 1.00 45.00 104 VAL A O 1
ATOM 862 N N . LEU A 1 105 ? -3.189 -18.339 -12.621 1.00 38.38 105 LEU A N 1
ATOM 863 C CA . LEU A 1 105 ? -2.660 -19.436 -13.445 1.00 38.38 105 LEU A CA 1
ATOM 864 C C . LEU A 1 105 ? -1.134 -19.368 -13.678 1.00 38.38 105 LEU A C 1
ATOM 866 O O . LEU A 1 105 ? -0.624 -18.506 -14.383 1.00 38.38 105 LEU A O 1
ATOM 870 N N . ASN A 1 106 ? -0.464 -20.423 -13.201 1.00 33.91 106 ASN A N 1
ATOM 871 C CA . ASN A 1 106 ? 0.868 -20.933 -13.560 1.00 33.91 106 ASN A CA 1
ATOM 872 C C . ASN A 1 106 ? 2.129 -20.331 -12.905 1.00 33.91 106 ASN A C 1
ATOM 874 O O . ASN A 1 106 ? 2.740 -19.376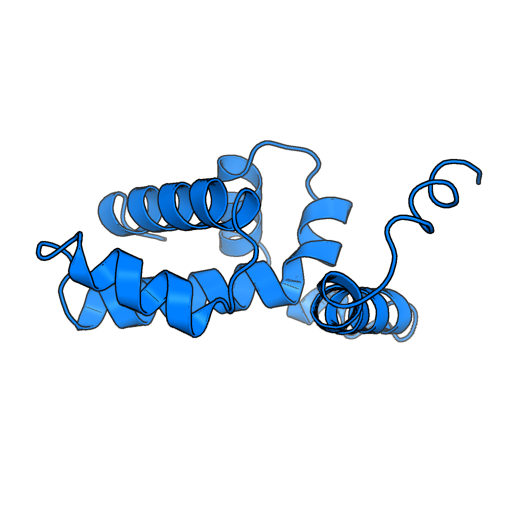 -13.374 1.00 33.91 106 ASN A O 1
ATOM 878 N N . LYS A 1 107 ? 2.662 -21.113 -11.953 1.00 40.66 107 LYS A N 1
ATOM 879 C CA . LYS A 1 107 ? 4.043 -21.140 -11.426 1.00 40.66 107 LYS A CA 1
ATOM 880 C C . LYS A 1 107 ? 5.153 -21.403 -12.477 1.00 40.66 107 LYS A C 1
ATOM 882 O O . LYS A 1 107 ? 6.187 -21.962 -12.124 1.00 40.66 107 LYS A O 1
ATOM 887 N N . LYS A 1 108 ? 4.986 -21.066 -13.762 1.00 38.97 108 LYS A N 1
ATOM 888 C CA . LYS A 1 108 ? 5.951 -21.464 -14.814 1.00 38.97 108 LYS A CA 1
ATOM 889 C C . LYS A 1 108 ? 6.654 -20.328 -15.563 1.00 38.97 108 LYS A C 1
ATOM 891 O O . LYS A 1 108 ? 7.538 -20.619 -16.359 1.00 38.97 108 LYS A O 1
ATOM 896 N N . THR A 1 109 ? 6.366 -19.064 -15.259 1.00 37.34 109 THR A N 1
ATOM 897 C CA . THR A 1 109 ? 6.969 -17.921 -15.973 1.00 37.34 109 THR A CA 1
ATOM 898 C C . THR A 1 109 ? 7.750 -17.019 -15.021 1.00 37.34 109 THR A C 1
ATOM 900 O O . THR A 1 109 ? 7.445 -15.845 -14.863 1.00 37.34 109 THR A O 1
ATOM 903 N N . MET A 1 110 ? 8.7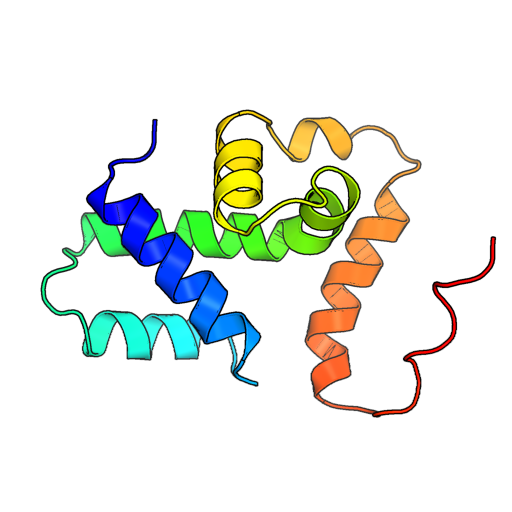54 -17.576 -14.343 1.00 36.19 110 MET A N 1
ATOM 904 C CA . MET A 1 110 ? 9.672 -16.815 -13.484 1.00 36.19 110 MET A CA 1
ATOM 905 C C . MET A 1 110 ? 11.128 -17.011 -13.932 1.00 36.19 110 MET A C 1
ATOM 907 O O . MET A 1 110 ? 11.995 -17.311 -13.121 1.00 36.19 110 MET A O 1
ATOM 911 N N . LEU A 1 111 ? 11.389 -16.932 -15.244 1.00 36.19 111 LEU A N 1
ATOM 912 C CA . LEU A 1 111 ? 12.735 -17.173 -15.787 1.00 36.19 111 LEU A CA 1
ATOM 913 C C . LEU A 1 111 ? 13.106 -16.385 -17.056 1.00 36.19 111 LEU A C 1
ATOM 915 O O . LEU A 1 111 ? 14.120 -16.696 -17.658 1.00 36.19 111 LEU A O 1
ATOM 919 N N . VAL A 1 112 ? 12.348 -15.361 -17.472 1.00 37.47 112 VAL A N 1
ATOM 920 C CA . VAL A 1 112 ? 12.643 -14.652 -18.745 1.00 37.47 112 VAL A CA 1
ATOM 921 C C . VAL A 1 112 ? 13.063 -13.184 -18.571 1.00 37.47 112 VAL A C 1
ATOM 923 O O . VAL A 1 112 ? 13.455 -12.543 -19.532 1.00 37.47 112 VAL A O 1
ATOM 926 N N . CYS A 1 113 ? 13.092 -12.631 -17.357 1.00 33.59 113 CYS A N 1
ATOM 927 C CA . CYS A 1 113 ? 13.462 -11.217 -17.165 1.00 33.59 113 CYS A CA 1
ATOM 928 C C . CYS A 1 113 ? 14.930 -10.980 -16.762 1.00 33.59 113 CYS A C 1
ATOM 930 O O . CYS A 1 113 ? 15.223 -9.933 -16.195 1.00 33.59 113 CYS A O 1
ATOM 932 N N . LEU A 1 114 ? 15.845 -11.927 -17.015 1.00 35.94 114 LEU A N 1
ATOM 933 C CA . LEU A 1 114 ? 17.261 -11.798 -16.628 1.00 35.94 114 LEU A CA 1
ATOM 934 C C . LEU A 1 114 ? 18.277 -11.773 -17.777 1.00 35.94 114 LEU A C 1
ATOM 936 O O . LEU A 1 114 ? 19.467 -11.709 -17.497 1.00 35.94 114 LEU A O 1
ATOM 940 N N . GLU A 1 115 ? 17.857 -11.752 -19.040 1.00 34.38 115 GLU A N 1
ATOM 941 C CA . GLU A 1 115 ? 18.800 -11.624 -20.158 1.00 34.38 115 GLU A CA 1
ATOM 942 C C . GLU A 1 115 ? 18.240 -10.688 -21.231 1.00 34.38 115 GLU A C 1
ATOM 944 O O . GLU A 1 115 ? 17.430 -11.094 -22.065 1.00 34.38 115 GLU A O 1
ATOM 949 N N . ASN A 1 116 ? 18.624 -9.411 -21.143 1.00 34.59 116 ASN A N 1
ATOM 950 C CA . ASN A 1 116 ? 19.151 -8.574 -22.234 1.00 34.59 116 ASN A CA 1
ATOM 951 C C . ASN A 1 116 ? 19.416 -7.151 -21.735 1.00 34.59 116 ASN A C 1
ATOM 953 O O . ASN A 1 116 ? 18.472 -6.528 -21.201 1.00 34.59 116 ASN A O 1
#

Nearest PDB structures (foldseek):
  2yxl-assembly1_A  TM=7.842E-01  e=2.123E+00  Pyrococcus horikoshii OT3

Foldseek 3Di:
DDDPVLLVLLLVLVVVVVVDDDDSVVSLVVSCVVVVVQDPVSSVVSSVLNVVCLQCVLVLVVVDVDDVSVSSVVVVVDDPVVVVVPPVCVVSNVVSVVVNVPVVDDPPPPPDPPDD

Radius of gyration: 15.45 Å; Cα contacts (8 Å, |Δi|>4): 54; chains: 1; bounding box: 33×38×42 Å

Sequence (116 aa):
MLKTFRKNHIISILNEFSKREAPIDFFLHQYFKSHHAIGSHDRKEISEFVYQYIRWQALICDQCKGSIEEKVLWLCTHDPLSFVDDKKNADLLICGIQTLSSTVLNKKTMLVCLEN

Secondary structure (DSSP, 8-state):
---HHHHHHHHHHHHHHTT--S-HHHHHHHHHHH-TTS-HHHHHHHHHHHHHHHHTHHHHHHH--S-HHHHHHHHHHS-GGGGTSSTT-HHHHHHHHHHHHHTTS-TT--SSTT--

Solvent-accessible surface area (backbone atoms only — not comparable to full-atom values): 7282 Å² total; per-residue (Å²): 133,82,53,69,73,55,49,53,50,46,53,50,48,56,61,55,48,75,76,51,97,66,59,66,70,60,50,50,53,54,52,53,66,77,38,73,87,59,46,76,70,54,48,51,55,41,47,56,50,51,52,51,47,63,72,42,38,59,60,45,55,67,79,37,84,64,55,70,69,53,40,55,48,47,61,73,76,47,67,75,69,78,62,59,77,49,85,82,46,61,67,59,58,53,52,51,58,47,55,75,58,41,82,79,58,73,101,75,83,87,80,75,90,82,78,133

pLDDT: mean 79.28, std 23.12, range [33.59, 98.25]

Mean p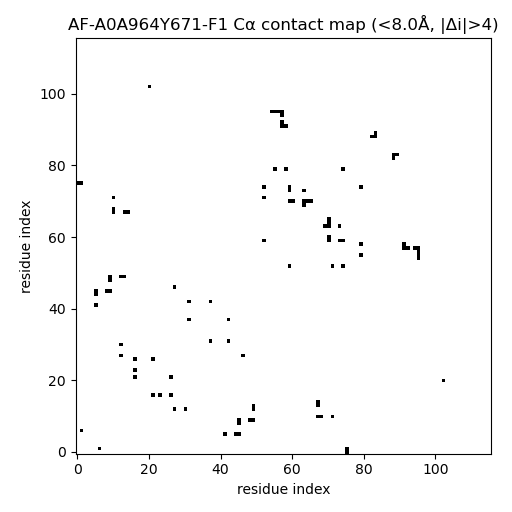redicted aligned error: 10.73 Å